Protein AF-A0A2X4V1J2-F1 (afdb_monomer)

Structure (mmCIF, N/CA/C/O backbone):
data_AF-A0A2X4V1J2-F1
#
_entry.id   AF-A0A2X4V1J2-F1
#
loop_
_atom_site.group_PDB
_atom_site.id
_atom_site.type_symbol
_atom_site.label_atom_id
_atom_site.label_alt_id
_atom_site.label_comp_id
_atom_site.label_asym_id
_atom_site.label_entity_id
_atom_site.label_seq_id
_atom_site.pdbx_PDB_ins_code
_atom_site.Cartn_x
_atom_site.Cartn_y
_atom_site.Cartn_z
_atom_site.occupancy
_atom_site.B_iso_or_equiv
_atom_site.auth_seq_id
_atom_site.auth_comp_id
_atom_site.auth_asym_id
_atom_site.auth_atom_id
_atom_site.pdbx_PDB_model_num
ATOM 1 N N . MET A 1 1 ? -11.004 4.970 2.561 1.00 79.25 1 MET A N 1
ATOM 2 C CA . MET A 1 1 ? -9.806 5.834 2.414 1.00 79.25 1 MET A CA 1
ATOM 3 C C . MET A 1 1 ? -8.601 5.108 2.999 1.00 79.25 1 MET A C 1
ATOM 5 O O . MET A 1 1 ? -8.754 4.474 4.035 1.00 79.25 1 MET A O 1
ATOM 9 N N . VAL A 1 2 ? -7.431 5.178 2.356 1.00 87.31 2 VAL A N 1
ATOM 10 C CA . VAL A 1 2 ? -6.225 4.445 2.786 1.00 87.31 2 VAL A CA 1
ATOM 11 C C . VAL A 1 2 ? -5.098 5.428 3.080 1.00 87.31 2 VAL A C 1
ATOM 13 O O . VAL A 1 2 ? -4.693 6.184 2.198 1.00 87.31 2 VAL A O 1
ATOM 16 N N . SER A 1 3 ? -4.585 5.423 4.309 1.00 88.31 3 SER A N 1
ATOM 17 C CA . SER A 1 3 ? -3.461 6.273 4.708 1.00 88.31 3 SER A CA 1
ATOM 18 C C . SER A 1 3 ? -2.209 5.423 4.920 1.00 88.31 3 SER A C 1
ATOM 20 O O . SER A 1 3 ? -2.060 4.767 5.947 1.00 88.31 3 SER A O 1
ATOM 22 N N . PHE A 1 4 ? -1.309 5.413 3.935 1.00 89.25 4 PHE A N 1
ATOM 23 C CA . PHE A 1 4 ? -0.136 4.526 3.915 1.00 89.25 4 PHE A CA 1
ATOM 24 C C . PHE A 1 4 ? 1.205 5.241 4.177 1.00 89.25 4 PHE A C 1
ATOM 26 O O . PHE A 1 4 ? 2.217 4.582 4.388 1.00 89.25 4 PHE A O 1
ATOM 33 N N . GLY A 1 5 ? 1.242 6.580 4.202 1.00 88.88 5 GLY A N 1
ATOM 34 C CA . GLY A 1 5 ? 2.474 7.366 4.360 1.00 88.88 5 GLY A CA 1
ATOM 35 C C . GLY A 1 5 ? 2.272 8.659 5.156 1.00 88.88 5 GLY A C 1
ATOM 36 O O . GLY A 1 5 ? 1.142 9.088 5.366 1.00 88.88 5 GLY A O 1
ATOM 37 N N . ASN A 1 6 ? 3.374 9.257 5.618 1.00 91.69 6 ASN A N 1
ATOM 38 C CA . ASN A 1 6 ? 3.407 10.472 6.453 1.00 91.69 6 ASN A CA 1
ATOM 39 C C . ASN A 1 6 ? 4.411 11.506 5.909 1.00 91.69 6 ASN A C 1
ATOM 41 O O . ASN A 1 6 ? 5.153 12.114 6.675 1.00 91.69 6 ASN A O 1
ATOM 45 N N . ALA A 1 7 ? 4.486 11.690 4.586 1.00 87.62 7 ALA A N 1
ATOM 46 C CA . ALA A 1 7 ? 5.459 12.605 3.972 1.00 87.62 7 ALA A CA 1
ATOM 47 C C . ALA A 1 7 ? 5.335 14.056 4.485 1.00 87.62 7 ALA A C 1
ATOM 49 O O . ALA A 1 7 ? 6.334 14.760 4.581 1.00 87.62 7 ALA A O 1
ATOM 50 N N . SER A 1 8 ? 4.125 14.480 4.858 1.00 89.06 8 SER A N 1
ATOM 51 C CA . SER A 1 8 ? 3.823 15.791 5.446 1.00 89.06 8 SER A CA 1
ATOM 52 C C . SER A 1 8 ? 3.816 15.803 6.983 1.00 89.06 8 SER A C 1
ATOM 54 O O . SER A 1 8 ? 3.457 16.814 7.577 1.00 89.06 8 SER A O 1
ATOM 56 N N . GLY A 1 9 ? 4.166 14.689 7.632 1.00 88.19 9 GLY A N 1
ATOM 57 C CA . GLY A 1 9 ? 4.033 14.486 9.077 1.00 88.19 9 GLY A CA 1
ATOM 58 C C . GLY A 1 9 ? 2.912 13.505 9.460 1.00 88.19 9 GLY A C 1
ATOM 59 O O . GLY A 1 9 ? 2.103 13.114 8.613 1.00 88.19 9 GLY A O 1
ATOM 60 N N . PRO A 1 10 ? 2.890 13.039 10.723 1.00 87.44 10 PRO A N 1
ATOM 61 C CA . PRO A 1 10 ? 1.905 12.076 11.205 1.00 87.44 10 PRO A CA 1
ATOM 62 C C . PRO A 1 10 ? 0.517 12.704 11.366 1.00 87.44 10 PRO A C 1
ATOM 64 O O . PRO A 1 10 ? 0.375 13.806 11.884 1.00 87.44 10 PRO A O 1
ATOM 67 N N . VAL A 1 11 ? -0.517 11.959 10.973 1.00 87.12 11 VAL A N 1
ATOM 68 C CA . VAL A 1 11 ? -1.912 12.313 11.272 1.00 87.12 11 VAL A CA 1
ATOM 69 C C . VAL A 1 11 ? -2.226 11.891 12.707 1.00 87.12 11 VAL A C 1
ATOM 71 O O . VAL A 1 11 ? -2.115 10.708 13.033 1.00 87.12 11 VAL A O 1
ATOM 74 N N . THR A 1 12 ? -2.623 12.839 13.553 1.00 88.62 12 THR A N 1
ATOM 75 C CA . THR A 1 12 ? -2.995 12.619 14.960 1.00 88.62 12 THR A CA 1
ATOM 76 C C . THR A 1 12 ? -4.417 13.121 15.232 1.00 88.62 12 THR A C 1
ATOM 78 O O . THR A 1 12 ? -4.953 13.919 14.467 1.00 88.62 12 THR A O 1
ATOM 81 N N . GLY A 1 13 ? -5.052 12.631 16.304 1.00 84.88 13 GLY A N 1
ATOM 82 C CA . GLY A 1 13 ? -6.340 13.162 16.777 1.00 84.88 13 GLY A CA 1
ATOM 83 C C . GLY A 1 13 ? -7.556 12.855 15.892 1.00 84.88 13 GLY A C 1
ATOM 84 O O . GLY A 1 13 ? -8.449 13.687 15.781 1.00 84.88 13 GLY A O 1
ATOM 85 N N . VAL A 1 14 ? -7.605 11.686 15.244 1.00 84.88 14 VAL A N 1
ATOM 86 C CA . VAL A 1 14 ? -8.775 11.286 14.443 1.00 84.88 14 VAL A CA 1
ATOM 87 C C . VAL A 1 14 ? -9.919 10.852 15.362 1.00 84.88 14 VAL A C 1
ATOM 89 O O . VAL A 1 14 ? -9.803 9.845 16.057 1.00 84.88 14 VAL A O 1
ATOM 92 N N . ASP A 1 15 ? -11.030 11.588 15.326 1.00 88.38 15 ASP A N 1
ATOM 93 C CA . ASP A 1 15 ? -12.286 11.210 15.981 1.00 88.38 15 ASP A CA 1
ATOM 94 C C . ASP A 1 15 ? -13.080 10.224 15.105 1.00 88.38 15 ASP A C 1
ATOM 96 O O . ASP A 1 15 ? -13.404 10.507 13.948 1.00 88.38 15 ASP A O 1
ATOM 100 N N . LEU A 1 16 ? -13.417 9.056 15.657 1.00 86.00 16 LEU A N 1
ATOM 101 C CA . LEU A 1 16 ? -14.189 8.022 14.965 1.0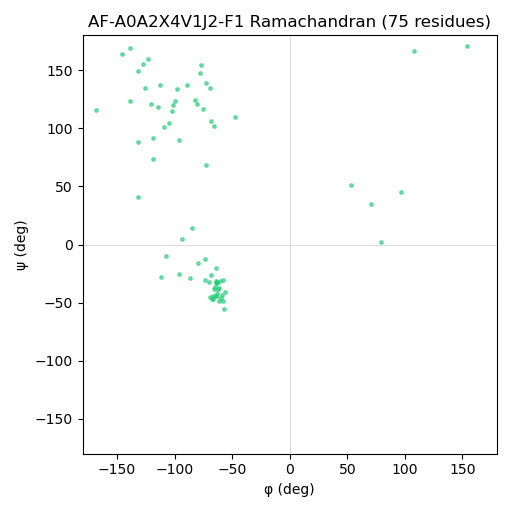0 86.00 16 LEU A CA 1
ATOM 102 C C . LEU A 1 16 ? -15.644 8.448 14.713 1.00 86.00 16 LEU A C 1
ATOM 104 O O . LEU A 1 16 ? -16.241 8.003 13.730 1.00 86.00 16 LEU A O 1
ATOM 108 N N . ALA A 1 17 ? -16.209 9.344 15.529 1.00 88.38 17 ALA A N 1
ATOM 109 C CA . ALA A 1 17 ? -17.554 9.874 15.305 1.00 88.38 17 ALA A CA 1
ATOM 110 C C . ALA A 1 17 ? -17.633 10.681 13.999 1.00 88.38 17 ALA A C 1
ATOM 112 O O . ALA A 1 17 ? -18.655 10.652 13.305 1.00 88.38 17 ALA A O 1
ATOM 113 N N . LEU A 1 18 ? -16.529 11.327 13.608 1.00 90.00 18 LEU A N 1
ATOM 114 C CA . LEU A 1 18 ? -16.427 12.050 12.343 1.00 90.00 18 LEU A CA 1
ATOM 115 C C . LEU A 1 18 ? -16.577 11.117 11.133 1.00 90.00 18 LEU A C 1
ATOM 117 O O . LEU A 1 18 ? -17.128 11.524 10.111 1.00 90.00 18 LEU A O 1
ATOM 121 N N . LEU A 1 19 ? -16.127 9.862 11.238 1.00 88.50 19 LEU A N 1
ATOM 122 C CA . LEU A 1 19 ? -16.281 8.875 10.165 1.00 88.50 19 LEU A CA 1
ATOM 123 C C . LEU A 1 19 ? -17.752 8.530 9.934 1.00 88.50 19 LEU A C 1
ATOM 125 O O . LEU A 1 19 ? -18.169 8.397 8.784 1.00 88.50 19 LEU A O 1
ATOM 129 N N . ASN A 1 20 ? -18.542 8.443 11.008 1.00 90.31 20 ASN A N 1
ATOM 130 C CA . ASN A 1 20 ? -19.981 8.231 10.909 1.00 90.31 20 ASN A CA 1
ATOM 131 C C . ASN A 1 20 ? -20.687 9.452 10.298 1.00 90.31 20 ASN A C 1
ATOM 133 O O . ASN A 1 20 ? -21.445 9.308 9.342 1.00 90.31 20 ASN A O 1
ATOM 137 N N . GLN A 1 21 ? -20.368 10.659 10.780 1.00 92.69 21 GLN A N 1
ATOM 138 C CA . GLN A 1 21 ? -20.942 11.917 10.274 1.00 92.69 21 GLN A CA 1
ATOM 139 C C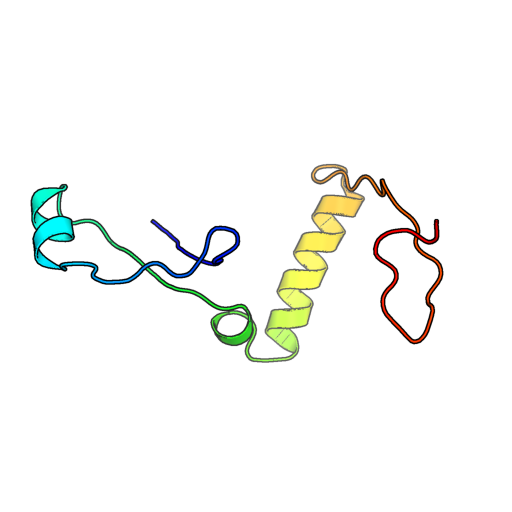 . GLN A 1 21 ? -20.644 12.165 8.790 1.00 92.69 21 GLN A C 1
ATOM 141 O O . GLN A 1 21 ? -21.455 12.759 8.085 1.00 92.69 21 GLN A O 1
ATOM 146 N N . LYS A 1 22 ? -19.490 11.703 8.295 1.00 89.38 22 LYS A N 1
ATOM 147 C CA . LYS A 1 22 ? -19.104 11.820 6.879 1.00 89.38 22 LYS A CA 1
ATOM 148 C C . LYS A 1 22 ? -19.663 10.701 5.988 1.00 89.38 22 LYS A C 1
ATOM 150 O O . LYS A 1 22 ? -19.217 10.567 4.851 1.00 89.38 22 LYS A O 1
ATOM 155 N N . GLY A 1 23 ? -20.638 9.935 6.478 1.00 91.19 23 GLY A N 1
ATOM 156 C CA . GLY A 1 23 ? -21.317 8.888 5.714 1.00 91.19 23 GLY A CA 1
ATOM 157 C C . GLY A 1 23 ? -20.740 7.497 5.957 1.00 91.19 23 GLY A C 1
ATOM 158 O O . GLY A 1 23 ? -20.503 6.761 5.004 1.00 91.19 23 GLY A O 1
ATOM 159 N N . SER A 1 24 ? -20.486 7.160 7.225 1.00 89.44 24 SER A N 1
ATOM 160 C CA . SER A 1 24 ? -20.035 5.827 7.661 1.00 89.44 24 SER A CA 1
ATOM 161 C C . SER A 1 24 ? -18.789 5.331 6.914 1.00 89.44 24 SER A C 1
ATOM 163 O O . SER A 1 24 ? -18.744 4.232 6.362 1.00 89.44 24 SER A O 1
ATOM 165 N N . LEU A 1 25 ? -17.760 6.178 6.880 1.00 91.06 25 LEU A N 1
ATOM 166 C CA . LEU A 1 25 ? -16.539 5.933 6.117 1.00 91.06 25 LEU A CA 1
ATOM 167 C C . LEU A 1 25 ? -15.594 4.941 6.803 1.00 91.06 25 LEU A C 1
ATOM 169 O O . LEU A 1 25 ? -15.419 4.945 8.019 1.00 91.06 25 LEU A O 1
ATOM 173 N N . TYR A 1 26 ? -14.874 4.175 5.983 1.00 90.19 26 TYR A N 1
ATOM 174 C CA . TYR A 1 26 ? -13.785 3.308 6.427 1.00 90.19 26 TYR A CA 1
ATOM 175 C C . TYR A 1 26 ? -12.425 3.978 6.222 1.00 90.19 26 TYR A C 1
ATOM 177 O O . TYR A 1 26 ? -12.117 4.500 5.138 1.00 90.19 26 TYR A O 1
ATOM 185 N N . VAL A 1 27 ? -11.581 3.901 7.250 1.00 91.25 27 VAL A N 1
ATOM 186 C CA . VAL A 1 27 ? -10.183 4.333 7.203 1.00 91.25 27 VAL A CA 1
ATOM 187 C C . VAL A 1 27 ? -9.271 3.192 7.637 1.00 91.25 27 VAL A C 1
ATOM 189 O O . VAL A 1 27 ? -9.537 2.519 8.629 1.00 91.25 27 VAL A O 1
ATOM 192 N N . THR A 1 28 ? -8.193 2.965 6.888 1.00 91.31 28 THR A N 1
ATOM 193 C CA . THR A 1 28 ? -7.184 1.951 7.216 1.00 91.31 28 THR A CA 1
ATOM 194 C C . THR A 1 28 ? -5.779 2.534 7.129 1.00 91.31 28 THR A C 1
ATOM 196 O O . THR A 1 28 ? -5.503 3.453 6.347 1.00 91.31 28 THR A O 1
ATOM 199 N N . ARG A 1 29 ? -4.883 1.987 7.957 1.00 89.06 29 ARG A N 1
ATOM 200 C CA . ARG A 1 29 ? -3.475 2.377 8.052 1.00 89.06 29 ARG A CA 1
ATOM 201 C C . ARG A 1 29 ? -2.572 1.187 7.687 1.00 89.06 29 ARG A C 1
ATOM 203 O O . ARG A 1 29 ? -2.020 0.559 8.588 1.00 89.06 29 ARG A O 1
ATOM 210 N N . PRO A 1 30 ? -2.467 0.811 6.398 1.00 91.44 30 PRO A N 1
ATOM 211 C CA . PRO A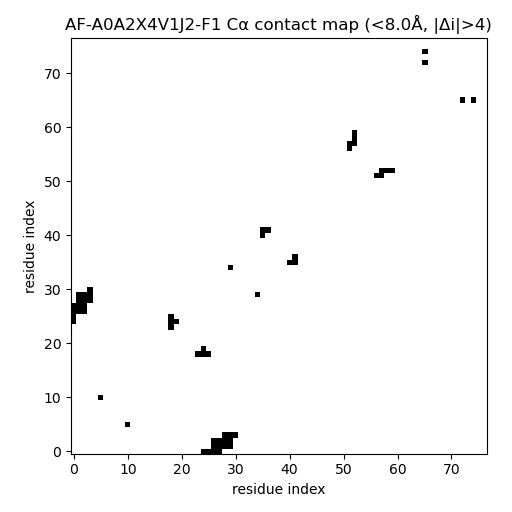 1 30 ? -1.718 -0.374 6.005 1.00 91.44 30 PRO A CA 1
ATOM 212 C C . PRO A 1 30 ? -0.206 -0.136 6.030 1.00 91.44 30 PRO A C 1
ATOM 214 O O . PRO A 1 30 ? 0.276 0.980 5.826 1.00 91.44 30 PRO A O 1
ATOM 217 N N . SER A 1 31 ? 0.540 -1.221 6.213 1.00 90.81 31 SER A N 1
ATOM 218 C CA . SER A 1 31 ? 1.983 -1.296 5.995 1.00 90.81 31 SER A CA 1
ATOM 219 C C . SER A 1 31 ? 2.287 -2.470 5.063 1.00 90.81 31 SER A C 1
ATOM 221 O O . SER A 1 31 ? 1.508 -3.422 5.003 1.00 90.81 31 SER A O 1
ATOM 223 N N . LEU A 1 32 ? 3.414 -2.426 4.343 1.00 90.25 32 LEU A N 1
ATOM 224 C CA . LEU A 1 32 ? 3.777 -3.491 3.397 1.00 90.25 32 LEU A CA 1
ATOM 225 C C . LEU A 1 32 ? 3.839 -4.867 4.078 1.00 90.25 32 LEU A C 1
ATOM 227 O O . LEU A 1 32 ? 3.321 -5.841 3.543 1.00 90.25 32 LEU A O 1
ATOM 231 N N . ASN A 1 33 ? 4.389 -4.922 5.292 1.00 89.94 33 ASN A N 1
ATOM 232 C CA . ASN A 1 33 ? 4.518 -6.156 6.071 1.00 89.94 33 ASN A CA 1
ATOM 233 C C . ASN A 1 33 ? 3.163 -6.768 6.462 1.00 89.94 33 ASN A C 1
ATOM 235 O O . ASN A 1 33 ? 3.106 -7.950 6.778 1.00 89.94 33 ASN A O 1
ATOM 239 N N . GLY A 1 34 ? 2.079 -5.984 6.454 1.00 90.12 34 GLY A N 1
ATOM 240 C CA . GLY A 1 34 ? 0.726 -6.499 6.671 1.00 90.12 34 GLY A CA 1
ATOM 241 C C . GLY A 1 34 ? 0.105 -7.162 5.436 1.00 90.12 34 GLY A C 1
ATOM 242 O O . GLY A 1 34 ? -0.885 -7.867 5.580 1.00 90.12 34 GLY A O 1
ATOM 243 N N . TYR A 1 35 ? 0.664 -6.934 4.242 1.00 91.44 35 TYR A N 1
ATOM 244 C CA . TYR A 1 35 ? 0.150 -7.457 2.965 1.00 91.44 35 TYR A CA 1
ATOM 245 C C . TYR A 1 35 ? 1.062 -8.506 2.331 1.00 91.44 35 TYR A C 1
ATOM 247 O O . TYR A 1 35 ? 0.587 -9.350 1.580 1.00 91.44 35 TYR A O 1
ATOM 255 N N . VAL A 1 36 ? 2.364 -8.440 2.603 1.00 94.00 36 VAL A N 1
ATOM 256 C CA . VAL A 1 36 ? 3.350 -9.413 2.134 1.00 94.00 36 VAL A CA 1
ATOM 257 C C . VAL A 1 36 ? 3.986 -10.048 3.359 1.00 94.00 36 VAL A C 1
ATOM 259 O O . VAL A 1 36 ? 4.951 -9.528 3.922 1.00 94.00 36 VAL A O 1
ATOM 262 N N . THR A 1 37 ? 3.403 -11.160 3.791 1.00 94.06 37 THR A N 1
ATOM 263 C CA . THR A 1 37 ? 3.781 -11.857 5.028 1.00 94.06 37 THR A CA 1
ATOM 264 C C . THR A 1 37 ? 4.749 -13.007 4.775 1.00 94.06 37 THR A C 1
ATOM 266 O O . THR A 1 37 ? 5.529 -13.374 5.654 1.00 94.06 37 THR A O 1
ATOM 269 N N . ASN A 1 38 ? 4.726 -13.575 3.567 1.00 93.88 38 ASN A N 1
ATOM 270 C CA . ASN A 1 38 ? 5.521 -14.741 3.207 1.00 93.88 38 ASN A CA 1
ATOM 271 C C . ASN A 1 38 ? 6.131 -14.636 1.799 1.00 93.88 38 ASN A C 1
ATOM 273 O O . ASN A 1 38 ? 5.825 -13.755 0.992 1.00 93.88 38 ASN A O 1
ATOM 277 N N . ARG A 1 39 ? 7.046 -15.568 1.505 1.00 94.44 39 ARG A N 1
ATOM 278 C CA . ARG A 1 39 ? 7.802 -15.613 0.246 1.00 94.44 39 ARG A CA 1
ATOM 279 C C . ARG A 1 39 ? 6.898 -15.782 -0.977 1.00 94.44 39 ARG A C 1
ATOM 281 O O . ARG A 1 39 ? 7.214 -15.206 -2.016 1.00 94.44 39 ARG A O 1
ATOM 288 N N . ALA A 1 40 ? 5.831 -16.569 -0.863 1.00 95.44 40 ALA A N 1
ATOM 289 C CA . ALA A 1 40 ? 4.931 -16.859 -1.974 1.00 95.44 40 ALA A CA 1
ATOM 290 C C . ALA A 1 40 ? 4.120 -15.614 -2.362 1.00 95.44 40 ALA A C 1
ATOM 292 O O . ALA A 1 40 ? 4.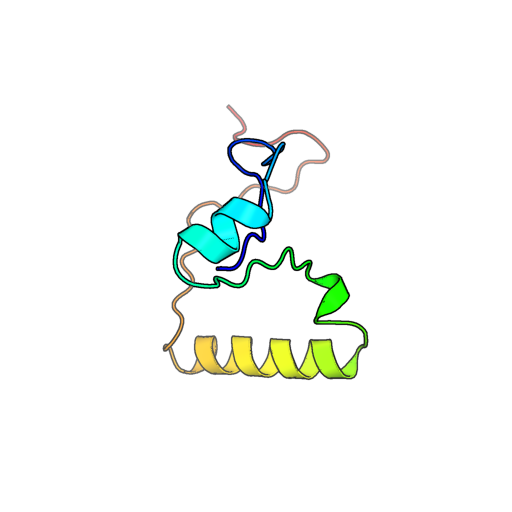084 -15.258 -3.537 1.00 95.44 40 ALA A O 1
ATOM 293 N N . GLU A 1 41 ? 3.576 -14.890 -1.380 1.00 93.94 41 GLU A N 1
ATOM 294 C CA . GLU A 1 41 ? 2.894 -13.602 -1.588 1.00 93.94 41 GLU A CA 1
ATOM 295 C C . GLU A 1 41 ? 3.820 -12.569 -2.230 1.00 93.94 41 GLU A C 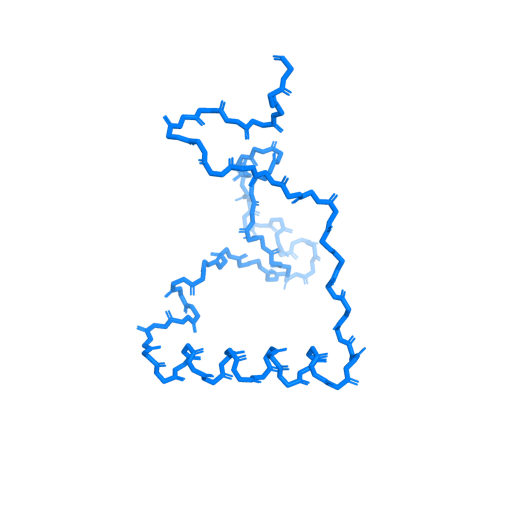1
ATOM 297 O O . GLU A 1 41 ? 3.440 -11.896 -3.189 1.00 93.94 41 GLU A O 1
ATOM 302 N N . LEU A 1 42 ? 5.070 -12.492 -1.758 1.00 95.19 42 LEU A N 1
ATOM 303 C CA . LEU A 1 42 ? 6.070 -11.606 -2.351 1.00 95.19 42 LEU A CA 1
ATOM 304 C C . LEU A 1 42 ? 6.315 -11.948 -3.824 1.00 95.19 42 LEU A C 1
ATOM 306 O O . LEU A 1 42 ? 6.390 -11.047 -4.658 1.00 95.19 42 LEU A O 1
ATOM 310 N N . GLN A 1 43 ? 6.471 -13.235 -4.148 1.00 97.12 43 GLN A N 1
ATOM 311 C CA . GLN A 1 43 ? 6.702 -13.683 -5.523 1.00 97.12 43 GLN A CA 1
ATOM 312 C C . GLN A 1 43 ? 5.501 -13.385 -6.413 1.00 97.12 43 GLN A C 1
ATOM 314 O O . GLN A 1 43 ? 5.688 -12.865 -7.508 1.00 97.12 43 GLN A O 1
ATOM 319 N N . PHE A 1 44 ? 4.289 -13.659 -5.931 1.00 96.44 44 PHE A N 1
ATOM 320 C CA . PHE A 1 44 ? 3.056 -13.373 -6.652 1.00 96.44 44 PHE A CA 1
ATOM 321 C C . PHE A 1 44 ? 2.951 -11.885 -7.012 1.00 96.44 44 PHE A C 1
ATOM 323 O O . PHE A 1 44 ? 2.895 -11.544 -8.194 1.00 96.44 44 PHE A O 1
ATOM 330 N N . ALA A 1 45 ? 3.045 -11.001 -6.014 1.00 94.44 45 ALA A N 1
ATOM 331 C CA . ALA A 1 45 ? 2.952 -9.556 -6.220 1.00 94.44 45 ALA A CA 1
ATOM 332 C C . ALA A 1 45 ? 4.078 -9.017 -7.121 1.00 94.44 45 ALA A C 1
ATOM 334 O O . ALA A 1 45 ? 3.856 -8.149 -7.965 1.00 94.44 45 ALA A O 1
ATOM 335 N N . SER A 1 46 ? 5.297 -9.550 -6.973 1.00 95.75 46 SER A N 1
ATOM 336 C CA . SER A 1 46 ? 6.436 -9.150 -7.808 1.00 95.75 46 SER A CA 1
ATOM 337 C C . SER A 1 46 ? 6.238 -9.562 -9.265 1.00 95.75 46 SER A C 1
ATOM 339 O O . SER A 1 46 ? 6.487 -8.764 -10.166 1.00 95.75 46 SER A O 1
ATOM 341 N N . ASN A 1 47 ? 5.776 -10.790 -9.509 1.00 97.00 47 ASN A N 1
ATOM 342 C CA . ASN A 1 47 ? 5.543 -11.296 -10.859 1.00 97.00 47 ASN A CA 1
ATOM 343 C C . ASN A 1 47 ? 4.464 -10.483 -11.580 1.00 97.00 47 ASN A C 1
ATOM 345 O O . ASN A 1 47 ? 4.643 -10.140 -12.748 1.00 97.00 47 ASN A O 1
ATOM 349 N N . GLU A 1 48 ? 3.383 -10.130 -10.882 1.00 96.50 48 GLU A N 1
ATOM 350 C CA . GLU A 1 48 ? 2.329 -9.272 -11.425 1.00 96.50 48 GLU A CA 1
ATOM 351 C C . GLU A 1 48 ? 2.882 -7.887 -11.802 1.00 96.50 48 GLU A C 1
ATOM 353 O O . GLU A 1 48 ? 2.722 -7.436 -12.939 1.00 96.50 48 GLU A O 1
ATOM 358 N N . LEU A 1 49 ? 3.632 -7.252 -10.892 1.00 94.81 49 LEU A N 1
ATOM 359 C CA . LEU A 1 49 ? 4.260 -5.953 -11.140 1.00 94.81 49 LEU A CA 1
ATOM 360 C C . LEU A 1 49 ? 5.194 -5.986 -12.359 1.00 94.81 49 LEU A C 1
ATOM 362 O O . LEU A 1 49 ? 5.107 -5.121 -13.234 1.00 94.81 49 LEU A O 1
ATOM 366 N N . PHE A 1 50 ? 6.087 -6.976 -12.440 1.00 96.06 50 PHE A N 1
ATOM 367 C CA . PHE A 1 50 ? 7.038 -7.078 -13.548 1.00 96.06 50 PHE A CA 1
ATOM 368 C C . PHE A 1 50 ? 6.367 -7.445 -14.872 1.00 96.06 50 PHE A C 1
ATOM 370 O O . PHE A 1 50 ? 6.808 -6.965 -15.917 1.00 96.06 50 PHE A O 1
ATOM 377 N N . SER A 1 51 ? 5.283 -8.224 -14.849 1.00 96.00 51 SER A N 1
ATOM 378 C CA . SER A 1 51 ? 4.478 -8.494 -16.043 1.00 96.00 51 SER A CA 1
ATOM 379 C C . SER A 1 51 ? 3.845 -7.210 -16.589 1.00 96.00 51 SER A C 1
ATOM 381 O O . SER A 1 51 ? 3.946 -6.930 -17.785 1.00 96.00 51 SER A O 1
ATOM 383 N N . LEU A 1 52 ? 3.289 -6.362 -15.717 1.00 95.12 52 LEU A N 1
ATOM 384 C CA . LEU A 1 52 ? 2.715 -5.072 -16.114 1.00 95.12 52 LEU A CA 1
ATOM 385 C C . LEU A 1 52 ? 3.767 -4.104 -16.670 1.00 95.12 52 LEU A C 1
ATOM 387 O O . LEU A 1 52 ? 3.492 -3.395 -17.641 1.00 95.12 52 LEU A O 1
ATOM 391 N N . ILE A 1 53 ? 4.982 -4.109 -16.119 1.00 95.38 53 ILE A N 1
ATOM 392 C CA . ILE A 1 53 ? 6.107 -3.341 -16.675 1.00 95.38 53 ILE A CA 1
ATOM 393 C C . ILE A 1 53 ? 6.511 -3.898 -18.049 1.00 95.38 53 ILE A C 1
ATOM 395 O O . ILE A 1 53 ? 6.647 -3.131 -19.001 1.00 95.38 53 ILE A O 1
ATOM 399 N N . GLY A 1 54 ? 6.650 -5.222 -18.181 1.00 94.12 54 GLY A N 1
ATOM 400 C CA . GLY A 1 54 ? 7.005 -5.885 -19.441 1.00 94.12 54 GLY A CA 1
ATOM 401 C C . GLY A 1 54 ? 5.965 -5.689 -20.549 1.00 94.12 54 GLY A C 1
ATOM 402 O O . GLY A 1 54 ? 6.330 -5.545 -21.712 1.00 94.12 54 GLY A O 1
ATOM 403 N N . SER A 1 55 ? 4.680 -5.607 -20.189 1.00 95.31 55 SER A N 1
ATOM 404 C 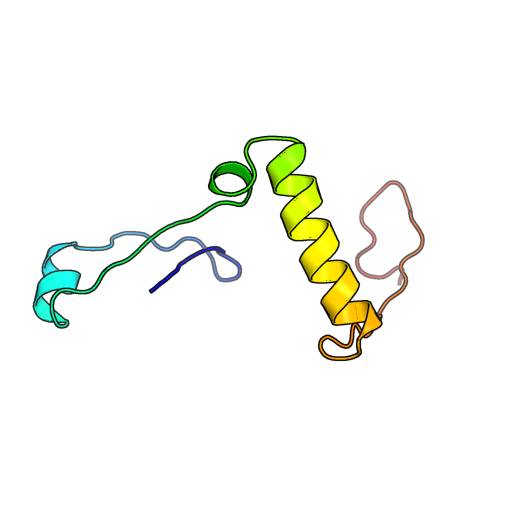CA . SER A 1 55 ? 3.583 -5.295 -21.118 1.00 95.31 55 SER A CA 1
ATOM 405 C C . SER A 1 55 ? 3.535 -3.823 -21.553 1.00 95.31 55 SER A C 1
ATOM 407 O O . SER A 1 55 ? 2.805 -3.473 -22.478 1.00 95.31 55 SER A O 1
ATOM 409 N N . GLY A 1 56 ? 4.284 -2.940 -20.882 1.00 92.62 56 GLY A N 1
ATOM 410 C CA . GLY A 1 56 ? 4.254 -1.496 -21.113 1.00 92.62 56 GLY A CA 1
ATOM 411 C C . GLY A 1 56 ? 3.069 -0.762 -20.470 1.00 92.62 56 GLY A C 1
ATOM 412 O O . GLY A 1 56 ? 2.973 0.458 -20.630 1.00 92.62 56 GLY A O 1
ATOM 413 N N . ALA A 1 57 ? 2.203 -1.461 -19.722 1.00 94.44 57 ALA A N 1
ATOM 414 C CA . ALA A 1 57 ? 1.111 -0.859 -18.951 1.00 94.44 57 ALA A CA 1
ATOM 415 C C . ALA A 1 57 ? 1.631 0.062 -17.833 1.00 94.44 57 ALA A C 1
ATOM 417 O O . ALA A 1 57 ? 1.023 1.090 -17.536 1.00 94.44 57 ALA A O 1
ATOM 418 N N . ILE A 1 58 ? 2.788 -0.274 -17.252 1.00 93.06 58 ILE A N 1
ATOM 419 C CA . ILE A 1 58 ? 3.503 0.568 -16.288 1.00 93.06 58 ILE A CA 1
ATOM 420 C C . ILE A 1 58 ? 4.834 1.004 -16.901 1.00 93.06 58 ILE A C 1
ATOM 422 O O . ILE A 1 58 ? 5.705 0.182 -17.178 1.00 93.06 58 ILE A O 1
ATOM 426 N N . LYS A 1 59 ? 5.017 2.316 -17.072 1.00 91.81 59 LYS A N 1
ATOM 427 C CA . LYS A 1 59 ? 6.279 2.909 -17.537 1.00 91.81 59 LYS A CA 1
ATOM 428 C C . LYS A 1 59 ? 7.046 3.485 -16.355 1.00 91.81 59 LYS A C 1
ATOM 430 O O . LYS A 1 59 ? 6.560 4.390 -15.681 1.00 91.81 59 LYS A O 1
ATOM 435 N N . VAL A 1 60 ? 8.251 2.975 -16.123 1.00 90.38 60 VAL A N 1
ATOM 436 C CA . VAL A 1 60 ? 9.138 3.446 -15.053 1.00 90.38 60 VAL A CA 1
ATOM 437 C C . VAL A 1 60 ? 10.219 4.335 -15.661 1.00 90.38 60 VAL A C 1
ATOM 439 O O . VAL A 1 60 ? 11.045 3.864 -16.437 1.00 90.38 60 VAL A O 1
ATOM 442 N N . ASP A 1 61 ? 10.213 5.620 -15.306 1.00 90.81 61 ASP A N 1
ATOM 443 C CA . ASP A 1 61 ? 11.234 6.588 -15.719 1.00 90.81 61 ASP A CA 1
ATOM 444 C C . ASP A 1 61 ? 12.264 6.799 -14.599 1.00 90.81 61 ASP A C 1
ATOM 446 O O . ASP A 1 61 ? 11.928 7.162 -13.466 1.00 90.81 61 ASP A O 1
ATOM 450 N N . VAL A 1 62 ? 13.538 6.576 -14.915 1.00 86.94 62 VAL A N 1
ATOM 451 C CA . VAL A 1 62 ? 14.648 6.686 -13.964 1.00 86.94 62 VAL A CA 1
ATOM 452 C C . VAL A 1 62 ? 15.293 8.064 -14.095 1.00 86.94 62 VAL A C 1
ATOM 454 O O . VAL A 1 62 ? 16.257 8.259 -14.833 1.00 86.94 62 VAL A O 1
ATOM 457 N N . LYS A 1 63 ? 14.785 9.027 -13.319 1.00 81.38 63 LYS A N 1
ATOM 458 C CA . LYS A 1 63 ? 15.210 10.438 -13.398 1.00 81.38 63 LYS A CA 1
ATOM 459 C C . LYS A 1 63 ? 16.590 10.741 -12.812 1.00 81.38 63 LYS A C 1
ATOM 461 O O . LYS A 1 63 ? 17.241 11.688 -13.240 1.00 81.38 63 LYS A O 1
ATOM 466 N N . ARG A 1 64 ? 17.033 10.006 -11.787 1.00 80.25 64 ARG A N 1
ATOM 467 C CA . ARG A 1 64 ? 18.291 10.292 -11.074 1.00 80.25 64 ARG A CA 1
ATOM 468 C C . ARG A 1 64 ? 19.044 9.005 -10.769 1.00 80.25 64 ARG A C 1
ATOM 470 O O . ARG A 1 64 ? 18.517 8.125 -10.098 1.00 80.25 64 ARG A O 1
ATOM 477 N N . ARG A 1 65 ? 20.292 8.926 -11.238 1.00 81.19 65 ARG A N 1
ATOM 478 C CA . ARG A 1 65 ? 21.255 7.877 -10.879 1.00 81.19 65 ARG A CA 1
ATOM 479 C C . ARG A 1 65 ? 22.274 8.472 -9.917 1.00 81.19 65 ARG A C 1
ATOM 481 O O . ARG A 1 65 ? 23.130 9.246 -10.329 1.00 81.19 65 ARG A O 1
ATOM 488 N N . ALA A 1 66 ? 22.152 8.138 -8.638 1.00 77.19 66 ALA A N 1
ATOM 489 C CA . ALA A 1 66 ? 23.146 8.497 -7.635 1.00 77.19 66 ALA A CA 1
ATOM 490 C C . ALA A 1 66 ? 24.203 7.388 -7.546 1.00 77.19 66 ALA A C 1
ATOM 492 O O . ALA A 1 66 ? 23.862 6.204 -7.561 1.00 77.19 66 ALA A O 1
ATOM 493 N N . LYS A 1 67 ? 25.486 7.760 -7.457 1.00 83.75 67 LYS A N 1
ATOM 494 C CA . LYS A 1 67 ? 26.550 6.801 -7.128 1.00 83.75 67 LYS A CA 1
ATOM 495 C C . LYS A 1 67 ? 26.380 6.385 -5.672 1.00 83.75 67 LYS A C 1
ATOM 497 O O . LYS A 1 67 ? 26.159 7.239 -4.815 1.00 83.75 67 LYS A O 1
ATOM 502 N N . ILE A 1 68 ? 26.487 5.088 -5.401 1.00 76.88 68 ILE A N 1
ATOM 503 C CA . ILE A 1 68 ? 26.416 4.582 -4.035 1.00 76.88 68 ILE A CA 1
ATOM 504 C C . ILE A 1 68 ? 27.672 5.048 -3.287 1.00 76.88 68 ILE A C 1
ATOM 506 O O . ILE A 1 68 ? 28.785 4.615 -3.566 1.00 76.88 68 ILE A O 1
ATOM 510 N N . CYS A 1 69 ? 27.500 6.027 -2.405 1.00 70.00 69 CYS A N 1
ATOM 511 C CA . CYS A 1 69 ? 28.531 6.512 -1.498 1.00 70.00 69 CYS A CA 1
ATOM 512 C C . CYS A 1 69 ? 28.088 6.136 -0.085 1.00 70.00 69 CYS A C 1
ATOM 514 O O . CYS A 1 69 ? 26.903 6.241 0.235 1.00 70.00 69 CYS A O 1
ATOM 516 N N . ALA A 1 70 ? 29.011 5.659 0.746 1.00 59.12 70 ALA A N 1
ATOM 517 C CA . ALA A 1 70 ? 28.738 5.249 2.120 1.00 59.12 70 ALA A CA 1
ATOM 518 C C . ALA A 1 70 ? 28.484 6.483 3.017 1.00 59.12 70 ALA A C 1
ATOM 520 O O . ALA A 1 70 ? 29.315 6.849 3.840 1.00 59.12 70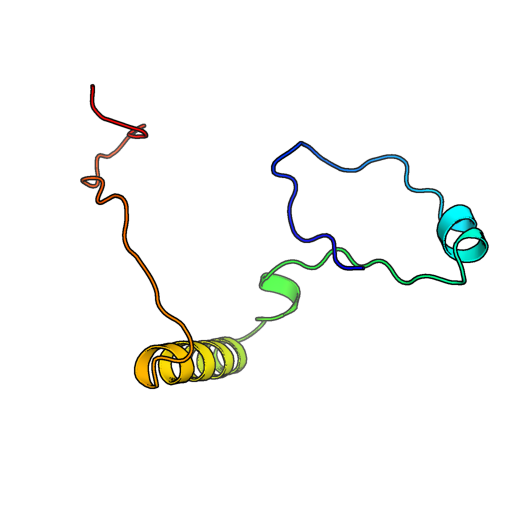 ALA A O 1
ATOM 521 N N . GLY A 1 71 ? 27.364 7.183 2.812 1.00 69.56 71 GLY A N 1
ATOM 522 C CA . GLY A 1 71 ? 27.005 8.415 3.523 1.00 69.56 71 GLY A CA 1
ATOM 523 C C . GLY A 1 71 ? 26.075 9.330 2.716 1.00 69.56 71 GLY A C 1
ATOM 524 O O . GLY A 1 71 ? 25.816 9.077 1.542 1.00 69.56 71 GLY A O 1
ATOM 525 N N . ARG A 1 72 ? 25.540 10.386 3.361 1.00 57.28 72 ARG A N 1
ATOM 526 C CA . ARG A 1 72 ? 24.519 11.298 2.795 1.00 57.28 72 ARG A CA 1
ATOM 527 C C . ARG A 1 72 ? 24.894 11.761 1.382 1.00 57.28 72 ARG A C 1
ATOM 529 O O . ARG A 1 72 ? 25.766 12.603 1.214 1.00 57.28 72 ARG A O 1
ATOM 536 N N . CYS A 1 73 ? 24.159 11.271 0.389 1.00 52.72 73 CYS A N 1
ATOM 537 C CA . CYS A 1 73 ? 24.211 11.769 -0.978 1.00 52.72 73 CYS A CA 1
ATOM 538 C C . CYS A 1 73 ? 22.777 11.991 -1.475 1.00 52.72 73 CYS A C 1
ATOM 540 O O . CYS A 1 73 ? 22.145 11.093 -2.024 1.00 52.72 73 CYS A O 1
ATOM 542 N N . ALA A 1 74 ? 22.239 13.187 -1.218 1.00 59.12 74 ALA A N 1
ATOM 543 C CA . ALA A 1 74 ? 21.026 13.671 -1.884 1.00 59.12 74 ALA A CA 1
ATOM 544 C C . ALA A 1 74 ? 21.367 14.357 -3.222 1.00 59.12 74 ALA A C 1
ATOM 546 O O . ALA A 1 74 ? 20.595 14.278 -4.170 1.00 59.12 74 ALA A O 1
ATOM 547 N N . THR A 1 75 ? 22.560 14.941 -3.311 1.00 56.53 75 THR A N 1
ATOM 548 C CA . THR A 1 75 ? 23.234 15.477 -4.498 1.00 56.53 75 THR A CA 1
ATOM 549 C C . THR A 1 75 ? 24.665 15.743 -4.040 1.00 56.53 75 THR A C 1
ATOM 551 O O . THR A 1 75 ? 24.842 16.554 -3.137 1.00 56.53 75 THR A O 1
ATOM 554 N N . CYS A 1 76 ? 25.684 15.071 -4.581 1.00 44.22 76 CYS A N 1
ATOM 555 C CA . CYS A 1 76 ? 27.039 15.613 -4.455 1.00 44.22 76 CYS A CA 1
ATOM 556 C C . CYS A 1 76 ? 27.070 16.922 -5.253 1.00 44.22 76 CYS A C 1
ATOM 558 O O . CYS A 1 76 ? 27.092 16.881 -6.484 1.00 44.22 76 CYS A O 1
ATOM 560 N N . ALA A 1 77 ? 26.999 18.036 -4.531 1.00 43.06 77 ALA A N 1
ATOM 561 C CA . ALA A 1 77 ? 27.546 19.333 -4.896 1.00 43.06 77 ALA A CA 1
ATOM 562 C C . ALA A 1 77 ? 28.616 19.652 -3.847 1.00 43.06 77 ALA A C 1
ATOM 564 O O . ALA A 1 77 ? 28.351 19.345 -2.659 1.00 43.06 77 ALA A O 1
#

Nea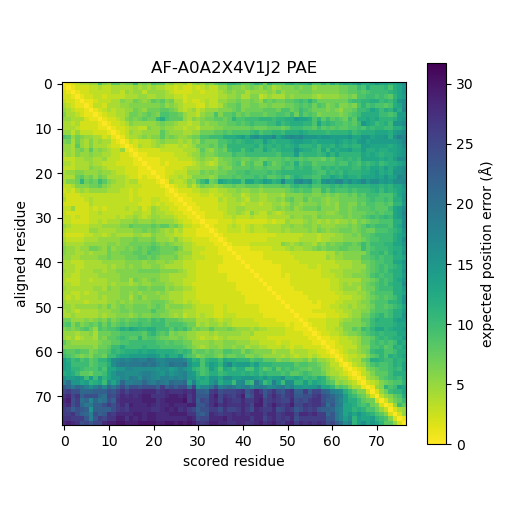rest PDB structures (foldseek):
  1qor-assembly1_B  TM=9.523E-01  e=5.534E-06  Escherichia coli
  4rvu-assembly1_D  TM=9.797E-01  e=1.202E-0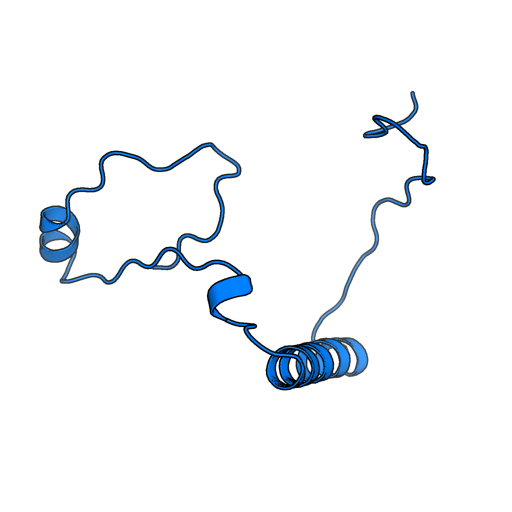3  Mycobacterium tuberculosis H37Rv
  4rvu-assembly2_B  TM=9.803E-01  e=1.289E-03  Mycobacterium tuberculosis H37Rv
  4rvs-assembly1_B  TM=9.702E-01  e=1.289E-03  Mycobacterium tuberculosis H37Rv
  8j6e-assembly1_A  TM=9.250E-01  e=9.747E-04  Leishmania donovani

Secondary structure (DSSP, 8-state):
-B----TT-------HHHHHHTTS---B---GGGT--SHHHHHHHHHHHHHHHHTTSS-----------SS--S---

pLDDT: mean 86.38, std 12.0, range [43.06, 97.12]

Foldseek 3Di:
DEDADAPVHDDDDDDPVVCVVVPVDDYDHDYPCVQCVDPVSVVVVVVVVVVCVVVVVDDDDDPDDDDDDPDDPPDDD

Solvent-accessible surface area (backbone atoms only — not comparable to full-atom values): 5282 Å² total; per-residue (Å²): 93,81,52,70,79,49,93,92,50,81,90,74,89,82,60,70,67,57,31,49,76,72,67,65,55,63,78,47,74,62,52,70,69,80,74,44,80,48,73,68,52,45,49,51,55,48,51,53,53,51,48,36,38,74,71,60,80,44,82,86,80,87,88,76,88,77,80,93,56,102,59,99,67,95,66,91,123

Organism: Serratia plymuthica (NCBI:txid82996)

Radius of gyration: 19.05 Å; Cα contacts (8 Å, |Δi|>4): 31; chains: 1; bounding box: 50×36×38 Å

Mean predicted aligned error: 8.21 Å

Sequence (77 aa):
MVSFGNASGPVTGVDLALLNQKGSLYVTRPSLNGYVTNRAELQFASNELFSLIGSGAIKVDVKRRAKICAGRCATCA